Protein AF-R2VAW5-F1 (afdb_monomer_lite)

Secondary structure (DSSP, 8-state):
-----B--HHHHHHHHHHH---HHHHHHHH--SS--HHHHHSTTPPPBPHHHHHHHHHHHT-HHHHHHHHHHHH-PPPPP-SSS---HHHHHHHHHHHHH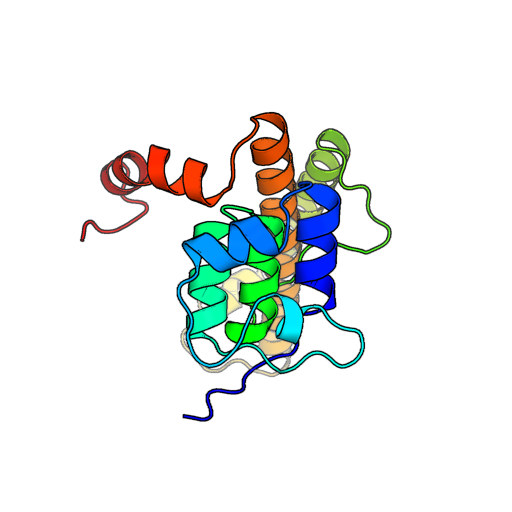HHHHHTT-HHHHHHHT--SPPPHHHHHHHHHHHHHHHHHHHHHHHHHHHHHHHTT--HHHHHHHHHHHHHHTTSS---

Organism: NCBI:txid1158614

Radius of gyration: 19.75 Å; chains: 1; bounding box: 47×40×51 Å

Foldseek 3Di:
DPQDFAQPQVVLVVLCVVPVDDQVNVQVQLPDDPDGSCQRNDPNHDGHTLVSLVSCCVVSQAAQSVQVSCCVRVVADHADPDDFDLPLVRLVVVLVVLVVVLVVLVVPPVLVVLVPDPDDDDPVNVVSVVVSVVSVSVSVNSVSSSVNNVQVVVVGHVVVVCVVCVVVCCVVVVDPDD

pLDDT: mean 90.03, std 8.29, range [40.31, 97.25]

Structure (mmCIF, N/CA/C/O backbone):
data_AF-R2VAW5-F1
#
_entry.id   AF-R2VAW5-F1
#
loop_
_atom_site.group_PDB
_atom_site.id
_atom_site.type_symbol
_atom_site.label_atom_id
_atom_site.label_alt_id
_atom_site.label_comp_id
_atom_site.label_asym_id
_atom_site.label_entity_id
_atom_site.label_seq_id
_atom_site.pdbx_PDB_ins_code
_atom_site.Cartn_x
_atom_site.Cartn_y
_atom_site.Cartn_z
_atom_site.occupancy
_atom_site.B_iso_or_equiv
_atom_site.auth_seq_id
_atom_site.auth_comp_id
_atom_site.auth_asym_id
_atom_site.auth_atom_id
_atom_site.pdbx_PDB_model_num
ATOM 1 N N . MET A 1 1 ? 13.280 -18.276 13.044 1.00 40.31 1 MET A N 1
ATOM 2 C CA . MET A 1 1 ? 12.543 -17.224 12.317 1.00 40.31 1 MET A CA 1
ATOM 3 C C . MET A 1 1 ? 12.050 -16.226 13.357 1.00 40.31 1 MET A C 1
ATOM 5 O O . MET A 1 1 ? 11.249 -16.611 14.195 1.00 40.31 1 MET A O 1
ATOM 9 N N . LYS A 1 2 ? 12.628 -15.018 13.443 1.00 40.72 2 LYS A N 1
ATOM 10 C CA . LYS A 1 2 ? 12.154 -14.010 14.406 1.00 40.72 2 LYS A CA 1
ATOM 11 C C . LYS A 1 2 ? 10.814 -13.489 13.890 1.00 40.72 2 LYS A C 1
ATOM 13 O O . LYS A 1 2 ? 10.795 -12.647 13.002 1.00 40.72 2 LYS A O 1
ATOM 18 N N . THR A 1 3 ? 9.708 -13.999 14.414 1.00 53.28 3 THR A N 1
ATOM 19 C CA . THR A 1 3 ? 8.407 -13.340 14.303 1.00 53.28 3 THR A CA 1
ATOM 20 C C . THR A 1 3 ? 8.497 -12.030 15.085 1.00 53.28 3 THR A C 1
ATOM 22 O O . THR A 1 3 ? 8.338 -11.986 16.301 1.00 53.28 3 THR A O 1
ATOM 25 N N . THR A 1 4 ? 8.880 -10.950 14.406 1.00 79.06 4 THR A N 1
ATOM 26 C CA . THR A 1 4 ? 8.962 -9.615 15.008 1.00 79.06 4 THR A CA 1
ATOM 27 C C . THR A 1 4 ? 7.577 -9.002 15.034 1.00 79.06 4 THR A C 1
ATOM 29 O O . THR A 1 4 ? 7.170 -8.353 14.076 1.00 79.06 4 THR A O 1
ATOM 32 N N . SER A 1 5 ? 6.855 -9.220 16.130 1.00 89.19 5 SER A N 1
ATOM 33 C CA . SER A 1 5 ? 5.630 -8.489 16.446 1.00 89.19 5 SER A CA 1
ATOM 34 C C . SER A 1 5 ? 5.853 -6.975 16.296 1.00 89.19 5 SER A C 1
ATOM 36 O O . SER A 1 5 ? 6.899 -6.456 16.704 1.00 89.19 5 SER A O 1
ATOM 38 N N . ARG A 1 6 ? 4.897 -6.256 15.699 1.00 92.75 6 ARG A N 1
ATOM 39 C CA . ARG A 1 6 ? 5.019 -4.823 15.370 1.00 92.75 6 ARG A CA 1
ATOM 40 C C . ARG A 1 6 ? 3.970 -3.993 16.094 1.00 92.75 6 ARG A C 1
ATOM 42 O O . ARG A 1 6 ? 2.874 -4.465 16.376 1.00 92.75 6 ARG A O 1
ATOM 49 N N . LYS A 1 7 ? 4.297 -2.736 16.390 1.00 93.38 7 LYS A N 1
ATOM 50 C CA . LYS A 1 7 ? 3.301 -1.764 16.853 1.00 93.38 7 LYS A CA 1
ATOM 51 C C . LYS A 1 7 ? 2.508 -1.263 15.650 1.00 93.38 7 LYS A C 1
ATOM 53 O O . LYS A 1 7 ? 3.113 -0.812 14.683 1.00 93.38 7 LYS A O 1
ATOM 58 N N . LEU A 1 8 ? 1.186 -1.378 15.731 1.00 94.31 8 LEU A N 1
ATOM 59 C CA . LEU A 1 8 ? 0.237 -0.976 14.688 1.00 94.31 8 LEU A CA 1
ATOM 60 C C . LEU A 1 8 ? -0.767 0.068 15.201 1.00 94.31 8 LEU A C 1
ATOM 62 O O . LEU A 1 8 ? -1.844 0.227 14.641 1.00 94.31 8 LEU A O 1
ATOM 66 N N . ASP A 1 9 ? -0.452 0.773 16.282 1.00 94.94 9 ASP A N 1
ATOM 67 C CA . ASP A 1 9 ? -1.373 1.699 16.937 1.00 94.94 9 ASP A CA 1
ATOM 68 C C . ASP A 1 9 ? -1.845 2.823 16.020 1.00 94.94 9 ASP A C 1
ATOM 70 O O . ASP A 1 9 ? -3.042 3.099 15.983 1.00 94.94 9 ASP A O 1
ATOM 74 N N . LYS A 1 10 ? -0.940 3.427 15.243 1.00 94.00 10 LYS A N 1
ATOM 75 C CA . LYS A 1 10 ? -1.297 4.460 14.266 1.00 94.00 10 LYS A CA 1
ATOM 76 C C . LYS A 1 10 ? -2.279 3.938 13.198 1.00 94.00 10 LYS A C 1
ATOM 78 O O . LYS A 1 10 ? -3.406 4.430 13.189 1.00 94.00 10 LYS A O 1
ATOM 83 N N . PRO A 1 11 ? -1.937 2.923 12.374 1.00 95.00 11 PRO A N 1
ATOM 84 C CA . PRO A 1 11 ? -2.843 2.459 11.320 1.00 95.00 11 PRO A CA 1
ATOM 85 C C . PRO A 1 11 ? -4.159 1.886 11.868 1.00 95.00 11 PRO A C 1
ATOM 87 O O . PRO A 1 11 ? -5.209 2.078 11.263 1.00 95.00 11 PRO A O 1
ATOM 90 N N . LEU A 1 12 ? -4.146 1.237 13.041 1.00 95.62 12 LEU A N 1
ATOM 91 C CA . LEU A 1 12 ? -5.379 0.743 13.660 1.00 95.62 12 LEU A CA 1
ATOM 92 C C . LEU A 1 12 ? -6.283 1.879 14.145 1.00 95.62 12 LEU A C 1
ATOM 94 O O . LEU A 1 12 ? -7.494 1.806 13.960 1.00 95.62 12 LEU A O 1
ATOM 98 N N . ASN A 1 13 ? -5.732 2.925 14.765 1.00 95.62 13 ASN A N 1
ATOM 99 C CA . ASN A 1 13 ? -6.540 4.066 15.196 1.00 95.62 13 ASN A CA 1
ATOM 100 C C . ASN A 1 13 ? -7.069 4.878 14.003 1.00 95.62 13 ASN A C 1
ATOM 102 O O . ASN A 1 13 ? -8.207 5.339 14.060 1.00 95.62 13 ASN A O 1
ATOM 106 N N . GLU A 1 14 ? -6.293 5.016 12.926 1.00 94.44 14 GLU A N 1
ATOM 107 C CA . GLU A 1 14 ? -6.740 5.662 11.683 1.00 94.44 14 GLU A CA 1
ATOM 108 C C . GLU A 1 14 ? -7.898 4.895 11.037 1.00 94.44 14 GLU A C 1
ATOM 110 O O . GLU A 1 14 ? -8.926 5.491 10.717 1.00 94.44 14 GLU A O 1
ATOM 115 N N . TRP A 1 15 ? -7.786 3.568 10.924 1.00 95.00 15 TRP A N 1
ATOM 116 C CA . TRP A 1 15 ? -8.866 2.717 10.420 1.00 95.00 15 TRP A CA 1
ATOM 117 C C . TRP A 1 15 ? -10.137 2.801 11.280 1.00 95.00 15 TRP A C 1
ATOM 119 O O . TRP A 1 15 ? -11.226 3.028 10.747 1.00 95.00 15 TRP A O 1
ATOM 129 N N . LEU A 1 16 ? -10.016 2.684 12.609 1.00 95.44 16 LEU A N 1
ATOM 130 C CA . LEU A 1 16 ? -11.159 2.818 13.525 1.00 95.44 16 LEU A CA 1
ATOM 131 C C . LEU A 1 16 ? -11.821 4.201 13.403 1.00 95.44 16 LEU A C 1
ATOM 133 O O . LEU A 1 16 ? -13.045 4.309 13.439 1.00 95.44 16 LEU A O 1
ATOM 137 N N . GLY A 1 17 ? -11.016 5.257 13.252 1.00 94.94 17 GLY A N 1
ATOM 138 C CA . GLY A 1 17 ? -11.502 6.624 13.083 1.00 94.94 17 GLY A CA 1
ATOM 139 C C . GLY A 1 17 ? -12.236 6.841 11.759 1.00 94.94 17 GLY A C 1
ATOM 140 O O . GLY A 1 17 ? -13.298 7.456 11.755 1.00 94.94 17 GLY A O 1
ATOM 141 N N . ARG A 1 18 ? -11.699 6.312 10.652 1.00 92.31 18 ARG A N 1
ATOM 142 C CA . ARG A 1 18 ? -12.273 6.463 9.305 1.00 92.31 18 ARG A CA 1
ATOM 143 C C . ARG A 1 18 ? -13.563 5.665 9.117 1.00 92.31 18 ARG A C 1
ATOM 145 O O . ARG A 1 18 ? -14.498 6.167 8.507 1.00 92.31 18 ARG A O 1
ATOM 152 N N . THR A 1 19 ? -13.620 4.439 9.635 1.00 90.94 19 THR A N 1
ATOM 153 C CA . THR A 1 19 ? -14.759 3.525 9.414 1.00 90.94 19 THR A CA 1
ATOM 154 C C . THR A 1 19 ? -15.871 3.664 10.452 1.00 90.94 19 THR A C 1
ATOM 156 O O . THR A 1 19 ? -16.988 3.203 10.231 1.00 90.94 19 THR A O 1
ATOM 159 N N . GLY A 1 20 ? -15.579 4.249 11.618 1.00 90.31 20 GLY A N 1
ATOM 160 C CA . GLY A 1 20 ? -16.509 4.290 12.749 1.00 90.31 20 GLY A CA 1
ATOM 161 C C . GLY A 1 20 ? -16.721 2.933 13.437 1.00 90.31 20 GLY A C 1
ATOM 162 O O . GLY A 1 20 ? -17.511 2.847 14.382 1.00 90.31 20 GLY A O 1
ATOM 163 N N . ILE A 1 21 ? -16.014 1.877 13.011 1.00 91.56 21 ILE A N 1
ATOM 164 C CA . ILE A 1 21 ? -16.044 0.568 13.665 1.00 91.56 21 ILE A CA 1
ATOM 165 C C . ILE A 1 21 ? -15.512 0.717 15.091 1.00 91.56 21 ILE A C 1
ATOM 167 O O . ILE A 1 21 ? -14.459 1.297 15.353 1.00 91.56 21 ILE A O 1
ATOM 171 N N . THR A 1 22 ? -16.243 0.167 16.057 1.00 91.75 22 THR A N 1
ATOM 172 C CA . THR A 1 22 ? -15.848 0.244 17.463 1.00 91.75 22 THR A CA 1
ATOM 173 C C . THR A 1 22 ? -14.893 -0.886 17.837 1.00 91.75 22 THR A C 1
ATOM 175 O O . THR A 1 22 ? -15.057 -2.034 17.427 1.00 91.75 22 THR A O 1
ATOM 178 N N . LYS A 1 23 ? -13.968 -0.612 18.766 1.00 92.06 23 LYS A N 1
ATOM 179 C CA . LYS A 1 23 ? -13.110 -1.639 19.394 1.00 92.06 23 LYS A CA 1
ATOM 180 C C . LYS A 1 23 ? -13.920 -2.821 19.951 1.00 92.06 23 LYS A C 1
ATOM 182 O O . LYS A 1 23 ? -13.457 -3.955 19.946 1.00 92.06 23 LYS A O 1
ATOM 187 N N . ARG A 1 24 ? -15.153 -2.574 20.413 1.00 90.00 24 ARG A N 1
ATOM 188 C CA . ARG A 1 24 ? -16.055 -3.625 20.904 1.00 90.00 24 ARG A CA 1
ATOM 189 C C . ARG A 1 24 ? -16.526 -4.560 19.790 1.00 90.00 24 ARG A C 1
ATOM 191 O O . ARG A 1 24 ? -16.665 -5.746 20.062 1.00 90.00 24 ARG A O 1
ATOM 198 N N . GLN A 1 25 ? -16.803 -4.046 18.592 1.00 90.44 25 GLN A N 1
ATOM 199 C CA . GLN A 1 25 ? -17.163 -4.877 17.437 1.00 90.44 25 GLN A CA 1
ATOM 200 C C . GLN A 1 25 ? -15.983 -5.764 17.042 1.00 90.44 25 GLN A C 1
ATOM 202 O O . GLN A 1 25 ? -16.121 -6.981 17.068 1.00 90.44 25 GLN A O 1
ATOM 207 N N . VAL A 1 26 ? -14.795 -5.178 16.869 1.00 91.25 26 VAL A N 1
ATOM 208 C CA . VAL A 1 26 ? -13.573 -5.933 16.535 1.00 91.25 26 VAL A CA 1
ATOM 209 C C . VAL A 1 26 ? -13.276 -7.023 17.569 1.00 91.25 26 VAL A C 1
ATOM 211 O O . VAL A 1 26 ? -12.998 -8.163 17.217 1.00 91.25 26 VAL A O 1
ATOM 214 N N . ALA A 1 27 ? -13.382 -6.709 18.865 1.00 88.94 27 ALA A N 1
ATOM 215 C CA . ALA A 1 27 ? -13.124 -7.677 19.932 1.00 88.94 27 ALA A CA 1
ATOM 216 C C . ALA A 1 27 ? -14.094 -8.874 19.930 1.00 88.94 27 ALA A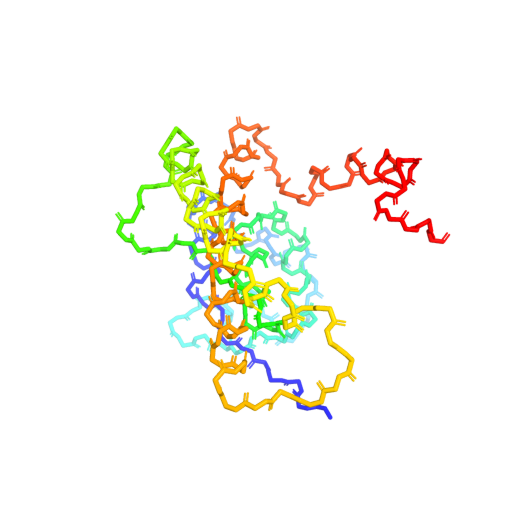 C 1
ATOM 218 O O . ALA A 1 27 ? -13.720 -9.946 20.404 1.00 88.94 27 ALA A O 1
ATOM 219 N N . LYS A 1 28 ? -15.327 -8.704 19.430 1.00 86.69 28 LYS A N 1
ATOM 220 C CA . LYS A 1 28 ? -16.291 -9.807 19.314 1.00 86.69 28 LYS A CA 1
ATOM 221 C C . LYS A 1 28 ? -15.924 -10.782 18.203 1.00 86.69 28 LYS A C 1
ATOM 223 O O . LYS A 1 28 ? -16.229 -11.954 18.360 1.00 86.69 28 LYS A O 1
ATOM 228 N N . GLU A 1 29 ? -15.308 -10.301 17.129 1.00 86.06 29 GLU A N 1
ATOM 229 C CA . GLU A 1 29 ? -15.006 -11.099 15.936 1.00 86.06 29 GLU A CA 1
ATOM 230 C C . GLU A 1 29 ? -13.612 -11.727 15.994 1.00 86.06 29 GLU A C 1
ATOM 232 O O . GLU A 1 29 ? -13.407 -12.845 15.535 1.00 86.06 29 GLU A O 1
ATOM 237 N N . ILE A 1 30 ? -12.650 -11.041 16.616 1.00 82.56 30 ILE A N 1
ATOM 238 C CA . ILE A 1 30 ? -11.249 -11.470 16.600 1.00 82.56 30 ILE A CA 1
ATOM 239 C C . ILE A 1 30 ? -10.961 -12.688 17.488 1.00 82.56 30 ILE A C 1
ATOM 241 O O . ILE A 1 30 ? -9.981 -13.383 17.267 1.00 82.56 30 ILE A O 1
ATOM 245 N N . HIS A 1 31 ? -11.782 -12.961 18.506 1.00 75.69 31 HIS A N 1
ATOM 246 C CA . HIS A 1 31 ? -11.662 -14.136 19.388 1.00 75.69 31 HIS A CA 1
ATOM 247 C C . HIS A 1 31 ? -10.243 -14.444 19.936 1.00 75.69 31 HIS A C 1
ATOM 249 O O . HIS A 1 31 ? -9.928 -15.589 20.262 1.00 75.69 31 HIS A O 1
ATOM 255 N N . VAL A 1 32 ? -9.387 -13.430 20.106 1.00 74.56 32 VAL A N 1
ATOM 256 C CA . VAL A 1 32 ? -8.039 -13.593 20.677 1.00 74.56 32 VAL A CA 1
ATOM 257 C C . VAL A 1 32 ? -8.109 -13.521 22.203 1.00 74.56 32 VAL A C 1
ATOM 259 O O . VAL A 1 32 ? -8.684 -12.599 22.776 1.00 74.56 32 VAL A O 1
ATOM 262 N N . THR A 1 33 ? -7.507 -14.501 22.878 1.00 62.06 33 THR A N 1
ATOM 263 C CA . THR A 1 33 ? -7.617 -14.683 24.337 1.00 62.06 33 THR A CA 1
ATOM 264 C C . THR A 1 33 ? -6.555 -13.939 25.152 1.00 62.06 33 THR A C 1
ATOM 266 O O . THR A 1 33 ? -6.800 -13.622 26.313 1.00 62.06 33 THR A O 1
ATOM 269 N N . ALA A 1 34 ? -5.382 -13.652 24.575 1.00 67.12 34 ALA A N 1
ATOM 270 C CA . ALA A 1 34 ? -4.228 -13.111 25.309 1.00 67.12 34 ALA A CA 1
ATOM 271 C C . ALA A 1 34 ? -3.984 -11.603 25.114 1.00 67.12 34 ALA A C 1
ATOM 273 O O . ALA A 1 34 ? -3.327 -10.971 25.940 1.00 67.12 34 ALA A O 1
ATOM 274 N N . GLN A 1 35 ? -4.476 -11.024 24.020 1.00 78.00 35 GLN A N 1
ATOM 275 C CA . GLN A 1 35 ? -4.338 -9.607 23.690 1.00 78.00 35 GLN A CA 1
ATOM 276 C C . GLN A 1 35 ? -5.622 -9.118 23.029 1.00 78.00 35 GLN A C 1
ATOM 278 O O . GLN A 1 35 ? -6.292 -9.879 22.334 1.00 78.00 35 GLN A O 1
ATOM 283 N N . SER A 1 36 ? -5.952 -7.847 23.234 1.00 86.00 36 SER A N 1
ATOM 284 C CA . SER A 1 36 ? -7.152 -7.234 22.672 1.00 86.00 36 SER A CA 1
ATOM 285 C C . SER A 1 36 ? -6.819 -6.083 21.725 1.00 86.00 36 SER A C 1
ATOM 287 O O . SER A 1 36 ? -5.766 -5.455 21.826 1.00 86.00 36 SER A O 1
ATOM 289 N N . ILE A 1 37 ? -7.777 -5.710 20.874 1.00 91.56 37 ILE A N 1
ATOM 290 C CA . ILE A 1 37 ? -7.698 -4.483 20.065 1.00 91.56 37 ILE A CA 1
ATOM 291 C C . ILE A 1 37 ? -7.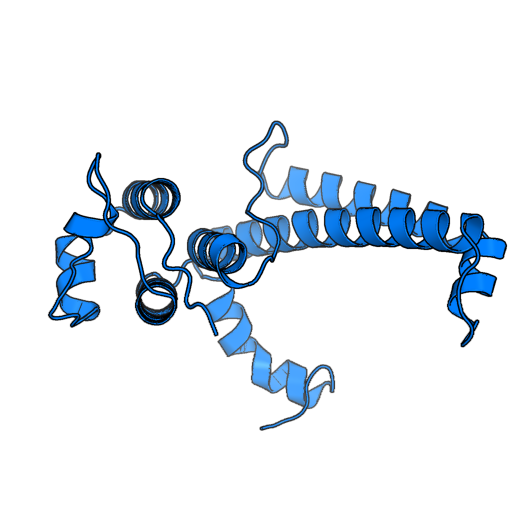430 -3.228 20.916 1.00 91.56 37 ILE A C 1
ATOM 293 O O . ILE A 1 37 ? -6.774 -2.292 20.462 1.00 91.56 37 ILE A O 1
ATOM 297 N N . THR A 1 38 ? -7.869 -3.203 22.180 1.00 91.44 38 THR A N 1
ATOM 298 C CA . THR A 1 38 ? -7.564 -2.113 23.121 1.00 91.44 38 THR A CA 1
ATOM 299 C C . THR A 1 38 ? -6.075 -2.062 23.462 1.00 91.44 38 THR A C 1
ATOM 301 O O . THR A 1 38 ? -5.501 -0.976 23.547 1.00 91.44 38 THR A O 1
ATOM 304 N N . ASP A 1 39 ? -5.421 -3.215 23.611 1.00 92.31 39 ASP A N 1
ATOM 305 C CA . ASP A 1 39 ? -3.985 -3.281 23.890 1.00 92.31 39 ASP A CA 1
ATOM 306 C C . ASP A 1 39 ? -3.136 -2.769 22.738 1.00 92.31 39 ASP A C 1
ATOM 308 O O . ASP A 1 39 ? -2.070 -2.205 22.984 1.00 92.31 39 ASP A O 1
ATOM 312 N N . TRP A 1 40 ? -3.616 -2.924 21.507 1.00 93.88 40 TRP A N 1
ATOM 313 C CA . TRP A 1 40 ? -2.905 -2.521 20.295 1.00 93.88 40 TRP A CA 1
ATOM 314 C C . TRP A 1 40 ? -3.158 -1.073 19.874 1.00 93.88 40 TRP A C 1
ATOM 316 O O . TRP A 1 40 ? -2.457 -0.572 19.007 1.00 93.88 40 TRP A O 1
ATOM 326 N N . THR A 1 41 ? -4.133 -0.391 20.483 1.00 93.94 41 THR A N 1
ATOM 327 C CA . THR A 1 41 ? -4.559 0.966 20.080 1.00 93.94 41 THR A CA 1
ATOM 328 C C . THR A 1 41 ? -4.394 2.024 21.172 1.00 93.94 41 THR A C 1
ATOM 330 O O . THR A 1 41 ? -4.672 3.198 20.934 1.00 93.94 41 THR A O 1
ATOM 333 N N . LYS A 1 42 ? -3.981 1.639 22.385 1.00 92.69 42 LYS A N 1
ATOM 334 C CA . LYS A 1 42 ? -3.688 2.573 23.489 1.00 92.69 42 LYS A CA 1
ATOM 335 C C . LYS A 1 42 ? -2.378 3.337 23.253 1.00 92.69 42 LYS A C 1
ATOM 337 O O . LYS A 1 42 ? -1.509 2.855 22.541 1.00 92.69 42 LYS A O 1
ATOM 342 N N . GLU A 1 43 ? -2.187 4.467 23.937 1.00 86.44 43 GLU A N 1
ATOM 343 C CA . GLU A 1 43 ? -0.980 5.317 23.827 1.00 86.44 43 GLU A CA 1
ATOM 344 C C . GLU A 1 43 ? 0.336 4.533 24.011 1.00 86.44 43 GLU A C 1
ATOM 346 O O . GLU A 1 43 ? 1.318 4.738 23.304 1.00 86.44 43 GLU A O 1
ATOM 351 N N . LYS A 1 44 ? 0.344 3.562 24.933 1.00 89.62 44 LYS A N 1
ATOM 352 C CA . LYS A 1 44 ? 1.437 2.593 25.104 1.00 89.62 44 LYS A CA 1
ATOM 353 C C . LYS A 1 44 ? 1.043 1.239 24.530 1.00 89.62 44 LYS A C 1
ATOM 355 O O . LYS A 1 44 ? 0.892 0.266 25.273 1.00 89.62 44 LYS A O 1
ATOM 360 N N . ALA A 1 45 ? 0.821 1.202 23.220 1.00 91.12 45 ALA A N 1
ATOM 361 C CA . ALA A 1 45 ? 0.361 0.004 22.540 1.00 91.12 45 ALA A CA 1
ATOM 362 C C . ALA A 1 45 ? 1.344 -1.162 22.677 1.00 91.12 45 ALA A C 1
ATOM 364 O O . ALA A 1 45 ? 2.567 -1.009 22.542 1.00 91.12 45 ALA A O 1
ATOM 365 N N . GLY A 1 46 ? 0.776 -2.336 22.942 1.00 90.81 46 GLY A N 1
ATOM 366 C CA . GLY A 1 46 ? 1.472 -3.606 22.844 1.00 90.81 46 GLY A CA 1
ATOM 367 C C . GLY A 1 46 ? 1.703 -3.983 21.379 1.00 90.81 46 GLY A C 1
ATOM 368 O O . GLY A 1 46 ? 0.975 -3.521 20.498 1.00 90.81 46 GLY A O 1
ATOM 369 N N . PRO A 1 47 ? 2.714 -4.813 21.095 1.00 92.75 47 PRO A N 1
ATOM 370 C CA . PRO A 1 47 ? 2.959 -5.263 19.739 1.00 92.75 47 PRO A CA 1
ATOM 371 C C . PRO A 1 47 ? 1.889 -6.283 19.317 1.00 92.75 47 PRO A C 1
ATOM 373 O O . PRO A 1 47 ? 1.486 -7.138 20.108 1.00 92.75 47 PRO A O 1
ATOM 376 N N . VAL A 1 48 ? 1.461 -6.190 18.062 1.00 93.12 48 VAL A N 1
ATOM 377 C CA . VAL A 1 48 ? 0.587 -7.149 17.375 1.00 93.12 48 VAL A CA 1
ATOM 378 C C . VAL A 1 48 ? 1.468 -8.267 16.817 1.00 93.12 48 VAL A C 1
ATOM 380 O O . VAL A 1 48 ? 2.604 -8.007 16.431 1.00 93.12 48 VAL A O 1
ATOM 383 N N . THR A 1 49 ? 1.006 -9.514 16.804 1.00 92.00 49 THR A N 1
ATOM 384 C CA . THR A 1 49 ? 1.704 -10.618 16.117 1.00 92.00 49 THR A CA 1
ATOM 385 C C . THR A 1 49 ? 1.323 -10.645 14.630 1.00 92.00 49 THR A C 1
ATOM 387 O O . THR A 1 49 ? 0.280 -10.096 14.277 1.00 92.00 49 THR A O 1
ATOM 390 N N . PRO A 1 50 ? 2.107 -11.298 13.749 1.00 91.94 50 PRO A N 1
ATOM 391 C CA . PRO A 1 50 ? 1.706 -11.493 12.353 1.00 91.94 50 PRO A CA 1
ATOM 392 C C . PRO A 1 50 ? 0.323 -12.148 12.216 1.00 91.94 50 PRO A C 1
ATOM 394 O O . PRO A 1 50 ? -0.522 -11.624 11.500 1.00 91.94 50 PRO A O 1
ATOM 397 N N . ASP A 1 51 ? 0.053 -13.214 12.975 1.00 90.81 51 ASP A N 1
ATOM 398 C CA . ASP A 1 51 ? -1.229 -13.936 12.927 1.00 90.81 51 ASP A CA 1
ATOM 399 C C . ASP A 1 51 ? -2.411 -13.033 13.309 1.00 90.81 51 ASP A C 1
ATOM 401 O O . ASP A 1 51 ? -3.428 -12.993 12.618 1.00 90.81 51 ASP A O 1
ATOM 405 N N . ASN A 1 52 ? -2.255 -12.236 14.373 1.00 92.62 52 ASN A N 1
ATOM 406 C CA . ASN A 1 52 ? -3.278 -11.277 14.783 1.00 92.62 52 ASN A CA 1
ATOM 407 C C . ASN A 1 52 ? -3.440 -10.152 13.755 1.00 92.62 52 ASN A C 1
ATOM 409 O O . ASN A 1 52 ? -4.543 -9.644 13.585 1.00 92.62 52 ASN A O 1
ATOM 413 N N . ALA A 1 53 ? -2.366 -9.752 13.070 1.00 93.69 53 ALA A N 1
ATOM 414 C CA . ALA A 1 53 ? -2.439 -8.752 12.013 1.00 93.69 53 ALA A CA 1
ATOM 415 C C . ALA A 1 53 ? -3.205 -9.281 10.791 1.00 93.69 53 ALA A C 1
ATOM 417 O O . ALA A 1 53 ? -4.070 -8.578 10.282 1.00 93.69 53 ALA A O 1
ATOM 418 N N . VAL A 1 54 ? -2.970 -10.526 10.367 1.00 92.31 54 VAL A N 1
ATOM 419 C CA . VAL A 1 54 ? -3.753 -11.160 9.289 1.00 92.31 54 VAL A CA 1
ATOM 420 C C . VAL A 1 54 ? -5.234 -11.211 9.659 1.00 92.31 54 VAL A C 1
ATOM 422 O O . VAL A 1 54 ? -6.075 -10.783 8.872 1.00 92.31 54 VAL A O 1
ATOM 425 N N . LEU A 1 55 ? -5.552 -11.648 10.878 1.00 92.44 55 LEU A N 1
ATOM 426 C CA . LEU A 1 55 ? -6.935 -11.715 11.343 1.00 92.44 55 LEU A CA 1
ATOM 427 C C . LEU A 1 55 ? -7.597 -10.328 11.411 1.00 92.44 55 LEU A C 1
ATOM 429 O O . LEU A 1 55 ? -8.745 -10.172 11.006 1.00 92.44 55 LEU A O 1
ATOM 433 N N . LEU A 1 56 ? -6.866 -9.303 11.864 1.00 93.88 56 LEU A N 1
ATOM 434 C CA . LEU A 1 56 ? -7.333 -7.913 11.813 1.00 93.88 56 LEU A CA 1
ATOM 435 C C . LEU A 1 56 ? -7.606 -7.459 10.381 1.00 93.88 56 LEU A C 1
ATOM 437 O O . LEU A 1 56 ? -8.615 -6.804 10.157 1.00 93.88 56 LEU A O 1
ATOM 441 N N . SER A 1 57 ? -6.738 -7.803 9.427 1.00 93.88 57 SER A N 1
ATOM 442 C CA . SER A 1 57 ? -6.929 -7.461 8.014 1.00 93.88 57 SER A CA 1
ATOM 443 C C . SER A 1 57 ? -8.205 -8.087 7.452 1.00 93.88 57 SER A C 1
ATOM 445 O O . SER A 1 57 ? -8.959 -7.409 6.762 1.00 93.88 57 SER A O 1
ATOM 447 N N . GLN A 1 58 ? -8.463 -9.357 7.777 1.00 92.69 58 GLN A N 1
ATOM 448 C CA . GLN A 1 58 ? -9.658 -10.085 7.341 1.00 92.69 58 GLN A CA 1
ATOM 449 C C . GLN A 1 58 ? -10.938 -9.486 7.932 1.00 92.69 58 GLN A C 1
ATOM 451 O O . GLN A 1 58 ? -11.892 -9.243 7.204 1.00 92.69 58 GLN A O 1
ATOM 456 N N . ILE A 1 59 ? -10.942 -9.201 9.237 1.00 92.06 59 ILE A N 1
ATOM 457 C CA . ILE A 1 59 ? -12.086 -8.586 9.932 1.00 92.06 59 ILE A CA 1
ATOM 458 C C . ILE A 1 59 ? -12.348 -7.172 9.425 1.00 92.06 59 ILE A C 1
ATOM 460 O O . ILE A 1 59 ? -13.492 -6.770 9.241 1.00 92.06 59 ILE A O 1
ATOM 464 N N . ALA A 1 60 ? -11.284 -6.394 9.237 1.00 94.00 60 ALA A N 1
ATOM 465 C CA . ALA A 1 60 ? -11.412 -5.011 8.816 1.00 94.00 60 ALA A CA 1
ATOM 466 C C . ALA A 1 60 ? -11.950 -4.878 7.397 1.00 94.00 60 ALA A C 1
ATOM 468 O O . ALA A 1 60 ? -12.588 -3.870 7.103 1.00 94.00 60 ALA A O 1
ATOM 469 N N . ASN A 1 61 ? -11.647 -5.863 6.550 1.00 94.62 61 ASN A N 1
ATOM 470 C CA . ASN A 1 61 ? -11.903 -5.840 5.124 1.00 94.62 61 ASN A CA 1
ATOM 471 C C . ASN A 1 61 ? -11.565 -4.478 4.483 1.00 94.62 61 ASN A C 1
ATOM 473 O O . ASN A 1 61 ? -12.391 -3.860 3.824 1.00 94.62 61 ASN A O 1
ATOM 477 N N . ASP A 1 62 ? -10.367 -3.955 4.761 1.00 95.25 62 ASP A N 1
ATOM 478 C CA . ASP A 1 62 ? -10.005 -2.567 4.464 1.00 95.25 62 ASP A CA 1
ATOM 479 C C . ASP A 1 62 ? -8.657 -2.481 3.741 1.00 95.25 62 ASP A C 1
ATOM 481 O O . ASP A 1 62 ? -7.630 -2.924 4.263 1.00 95.25 62 ASP A O 1
ATOM 485 N N . SER A 1 63 ? -8.653 -1.885 2.545 1.00 94.94 63 SER A N 1
ATOM 486 C CA . SER A 1 63 ? -7.476 -1.824 1.667 1.00 94.94 63 SER A CA 1
ATOM 487 C C . SER A 1 63 ? -6.296 -1.084 2.308 1.00 94.94 63 SER A C 1
ATOM 489 O O . SER A 1 63 ? -5.160 -1.561 2.268 1.00 94.94 63 SER A O 1
ATOM 491 N N . THR A 1 64 ? -6.551 0.060 2.953 1.00 93.56 64 THR A N 1
ATOM 492 C CA . THR A 1 64 ? -5.511 0.880 3.596 1.00 93.56 64 THR A CA 1
ATOM 493 C C . THR A 1 64 ? -4.877 0.156 4.783 1.00 93.56 64 THR A C 1
ATOM 495 O O . THR A 1 64 ? -3.650 0.158 4.952 1.00 93.56 64 THR A O 1
ATOM 498 N N . LEU A 1 65 ? -5.696 -0.492 5.616 1.00 94.88 65 LEU A N 1
ATOM 499 C CA . LEU A 1 65 ? -5.205 -1.268 6.747 1.00 94.88 65 LEU A CA 1
ATOM 500 C C . LEU A 1 65 ? -4.419 -2.495 6.272 1.00 94.88 65 LEU A C 1
ATOM 502 O O . LEU A 1 65 ? -3.331 -2.749 6.795 1.00 94.88 65 LEU A O 1
ATOM 506 N N . ALA A 1 66 ? -4.915 -3.207 5.257 1.00 95.00 66 ALA A N 1
ATOM 507 C CA . ALA A 1 66 ? -4.231 -4.352 4.661 1.00 95.00 66 ALA A CA 1
ATOM 508 C C . ALA A 1 66 ? -2.847 -3.965 4.107 1.00 95.00 66 ALA A C 1
ATOM 510 O O . ALA A 1 66 ? -1.851 -4.651 4.368 1.00 95.00 66 ALA A O 1
ATOM 511 N N . GLN A 1 67 ? -2.741 -2.825 3.415 1.00 94.62 67 GLN A N 1
ATOM 512 C CA . GLN A 1 67 ? -1.461 -2.321 2.911 1.00 94.62 67 GLN A CA 1
ATOM 513 C C . GLN A 1 67 ? -0.515 -1.913 4.049 1.00 94.62 67 GLN A C 1
ATOM 515 O O . GLN A 1 67 ? 0.675 -2.226 4.013 1.00 94.62 67 GLN A O 1
ATOM 520 N N . SER A 1 68 ? -1.034 -1.289 5.109 1.00 94.81 68 SER A N 1
ATOM 521 C CA . SER A 1 68 ? -0.238 -0.942 6.293 1.00 94.81 68 SER A CA 1
ATOM 522 C C . SER A 1 68 ? 0.334 -2.188 6.974 1.00 94.81 68 SER A C 1
ATOM 524 O O . SER A 1 68 ? 1.524 -2.247 7.283 1.00 94.81 68 SER A O 1
ATOM 526 N N . ILE A 1 69 ? -0.492 -3.217 7.174 1.00 95.25 69 ILE A N 1
ATOM 527 C CA . ILE A 1 69 ? -0.066 -4.511 7.727 1.00 95.25 69 ILE A CA 1
ATOM 528 C C . ILE A 1 69 ? 1.009 -5.143 6.835 1.00 95.25 69 ILE A C 1
ATOM 530 O O . ILE A 1 69 ? 2.049 -5.582 7.332 1.00 95.25 69 ILE A O 1
ATOM 534 N N . SER A 1 70 ? 0.803 -5.115 5.520 1.00 93.75 70 SER A N 1
ATOM 535 C CA . SER A 1 70 ? 1.761 -5.618 4.538 1.00 93.75 70 SER A CA 1
ATOM 536 C C . SER A 1 70 ? 3.106 -4.890 4.594 1.00 93.75 70 SER A C 1
ATOM 538 O O . SER A 1 70 ? 4.152 -5.532 4.536 1.00 93.75 70 SER A O 1
ATOM 540 N N . TYR A 1 71 ? 3.120 -3.575 4.808 1.00 93.69 71 TYR A N 1
ATOM 541 C CA . TYR A 1 71 ? 4.361 -2.831 5.028 1.00 93.69 71 TYR A CA 1
ATOM 542 C C . TYR A 1 71 ? 5.113 -3.306 6.275 1.00 93.69 71 TYR A C 1
ATOM 544 O O . TYR A 1 71 ? 6.309 -3.600 6.222 1.00 93.69 71 TYR A O 1
ATOM 552 N N . TYR A 1 72 ? 4.412 -3.456 7.399 1.00 92.94 72 TYR A N 1
ATOM 553 C CA . TYR A 1 72 ? 5.040 -3.822 8.670 1.00 92.94 72 TYR A CA 1
ATOM 554 C C . TYR A 1 72 ? 5.564 -5.266 8.729 1.00 92.94 72 TYR A C 1
ATOM 556 O O . TYR A 1 72 ? 6.541 -5.526 9.450 1.00 92.94 72 TYR A O 1
ATOM 564 N N . TYR A 1 73 ? 4.926 -6.193 8.007 1.00 93.94 73 TYR A N 1
ATOM 565 C CA . TYR A 1 73 ? 5.232 -7.626 8.083 1.00 93.94 73 TYR A CA 1
ATOM 566 C C . TYR A 1 73 ? 5.834 -8.231 6.816 1.00 93.94 73 TYR A C 1
ATOM 568 O O . TYR A 1 73 ? 6.574 -9.206 6.937 1.00 93.94 73 TYR A O 1
ATOM 576 N N . LEU A 1 74 ? 5.554 -7.674 5.637 1.00 91.62 74 LEU A N 1
ATOM 577 C CA . LEU A 1 74 ? 5.942 -8.243 4.340 1.00 91.62 74 LEU A CA 1
ATOM 578 C C . LEU A 1 74 ? 6.927 -7.356 3.561 1.00 91.62 74 LEU A C 1
ATOM 580 O O . LEU A 1 74 ? 7.473 -7.802 2.558 1.00 91.62 74 LEU A O 1
ATOM 584 N N . GLY A 1 75 ? 7.184 -6.124 4.017 1.00 88.31 75 GLY A N 1
ATOM 585 C CA . GLY A 1 75 ? 8.098 -5.192 3.346 1.00 88.31 75 GLY A CA 1
ATOM 586 C C . GLY A 1 75 ? 7.527 -4.574 2.066 1.00 88.31 75 GLY A C 1
ATOM 587 O O . GLY A 1 75 ? 8.286 -4.033 1.267 1.00 88.31 75 GLY A O 1
ATOM 588 N N . LEU A 1 76 ? 6.207 -4.651 1.871 1.00 91.19 76 LEU A N 1
ATOM 589 C CA . LEU A 1 76 ? 5.519 -3.975 0.770 1.00 91.19 76 LEU A CA 1
ATOM 590 C C . LEU A 1 76 ? 5.400 -2.468 1.041 1.00 91.19 76 LEU A C 1
ATOM 592 O O . LEU A 1 76 ? 5.423 -2.063 2.199 1.00 91.19 76 LEU A O 1
ATOM 596 N N . PRO A 1 77 ? 5.263 -1.609 0.021 1.00 89.88 77 PRO A N 1
ATOM 597 C CA . PRO A 1 77 ? 5.107 -0.177 0.252 1.00 89.88 77 PRO A CA 1
ATOM 598 C C . PRO A 1 77 ? 3.868 0.163 1.093 1.00 89.88 77 PRO A C 1
ATOM 600 O O . PRO A 1 77 ? 2.817 -0.466 0.956 1.00 89.88 77 PRO A O 1
ATOM 603 N N . LYS A 1 78 ? 3.990 1.180 1.955 1.00 87.88 78 LYS A N 1
ATOM 604 C CA . LYS A 1 78 ? 2.853 1.749 2.695 1.00 87.88 78 LYS A CA 1
ATOM 605 C C . LYS A 1 78 ? 1.985 2.629 1.784 1.00 87.88 78 LYS A C 1
ATOM 607 O O . LYS A 1 78 ? 2.458 3.086 0.744 1.00 87.88 78 LYS A O 1
ATOM 612 N N . SER A 1 79 ? 0.762 2.930 2.222 1.00 87.94 79 SER A N 1
ATOM 613 C CA . SER A 1 79 ? -0.093 3.923 1.559 1.00 87.94 79 SER A CA 1
ATOM 614 C C . SER A 1 79 ? 0.575 5.297 1.506 1.00 87.94 79 SER A C 1
ATOM 616 O O . SER A 1 79 ? 1.335 5.674 2.406 1.00 87.94 79 SER A O 1
ATOM 618 N N . MET A 1 80 ? 0.260 6.055 0.458 1.00 91.75 80 MET A N 1
ATOM 619 C CA . MET A 1 80 ? 0.717 7.433 0.315 1.00 91.75 80 MET A CA 1
ATOM 620 C C . MET A 1 80 ? 0.082 8.312 1.400 1.00 91.75 80 MET A C 1
ATOM 622 O O . MET A 1 80 ? -1.135 8.436 1.477 1.00 91.75 80 MET A O 1
ATOM 626 N N . ASP A 1 81 ? 0.921 8.928 2.232 1.00 88.62 81 ASP A N 1
ATOM 627 C CA . ASP A 1 81 ? 0.533 9.857 3.305 1.00 88.62 81 ASP A CA 1
ATOM 628 C C . ASP A 1 81 ? 1.290 11.199 3.216 1.00 88.62 81 ASP A C 1
ATOM 630 O O . ASP A 1 81 ? 1.422 11.925 4.202 1.00 88.62 81 ASP A O 1
ATOM 634 N N . GLY A 1 82 ? 1.837 11.491 2.030 1.00 89.19 82 GLY A N 1
ATOM 635 C CA . GLY A 1 82 ? 2.653 12.667 1.734 1.00 89.19 82 GLY A CA 1
ATOM 636 C C . GLY A 1 82 ? 1.862 13.838 1.145 1.00 89.19 82 GLY A C 1
ATOM 637 O O . GLY A 1 82 ? 0.695 14.047 1.452 1.00 89.19 82 GLY A O 1
ATOM 638 N N . ALA A 1 83 ? 2.525 14.627 0.295 1.00 90.12 83 ALA A N 1
ATOM 639 C CA . ALA A 1 83 ? 1.971 15.868 -0.256 1.00 90.12 83 ALA A CA 1
ATOM 640 C C . ALA A 1 83 ? 1.038 15.681 -1.470 1.00 90.12 83 ALA A C 1
ATOM 642 O O . ALA A 1 83 ? 0.365 16.632 -1.866 1.00 90.12 83 ALA A O 1
ATOM 643 N N . TYR A 1 84 ? 1.016 14.494 -2.080 1.00 90.50 84 TYR A N 1
ATOM 644 C CA . TYR A 1 84 ? 0.174 14.217 -3.244 1.00 90.50 84 TYR A CA 1
ATOM 645 C C . TYR A 1 84 ? -1.300 14.069 -2.850 1.00 90.50 84 TYR A C 1
ATOM 647 O O . TYR A 1 84 ? -1.613 13.497 -1.807 1.00 90.50 84 TYR A O 1
ATOM 655 N N . SER A 1 85 ? -2.203 14.576 -3.699 1.00 88.88 85 SER A N 1
ATOM 656 C CA . SER A 1 85 ? -3.643 14.369 -3.507 1.00 88.88 85 SER A CA 1
ATOM 657 C C . SER A 1 85 ? -4.009 12.905 -3.752 1.00 88.88 85 SER A C 1
ATOM 659 O O . SER A 1 85 ? -3.486 12.275 -4.668 1.00 88.88 85 SER A O 1
ATOM 661 N N . LEU A 1 86 ? -4.942 12.398 -2.945 1.00 87.62 86 LEU A N 1
ATOM 662 C CA . LEU A 1 86 ? -5.521 11.062 -3.082 1.00 87.62 86 LEU A CA 1
ATOM 663 C C . LEU A 1 86 ? -6.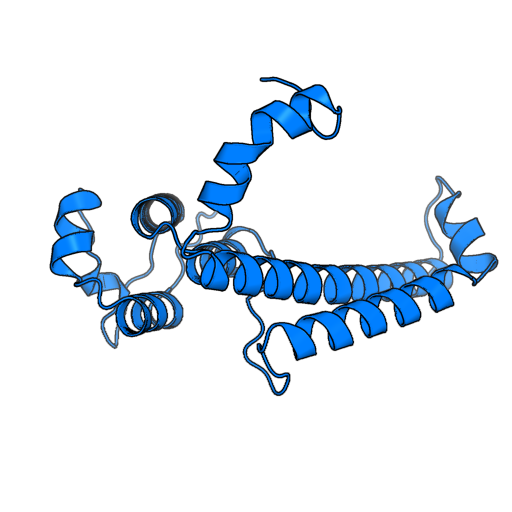869 11.077 -3.826 1.00 87.62 86 LEU A C 1
ATOM 665 O O . LEU A 1 86 ? -7.567 10.066 -3.862 1.00 87.62 86 LEU A O 1
ATOM 669 N N . ASP A 1 87 ? -7.251 12.212 -4.417 1.00 91.56 87 ASP A N 1
ATOM 670 C CA . ASP A 1 87 ? -8.432 12.288 -5.275 1.00 91.56 87 ASP A CA 1
ATOM 671 C C . ASP A 1 87 ? -8.243 11.410 -6.515 1.00 91.56 87 ASP A C 1
ATOM 673 O O . ASP A 1 87 ? -7.201 11.473 -7.166 1.00 91.56 87 ASP A O 1
ATOM 677 N N . ILE A 1 88 ? -9.279 10.659 -6.903 1.00 91.50 88 ILE A N 1
ATOM 678 C CA . ILE A 1 88 ? -9.219 9.695 -8.019 1.00 91.50 88 ILE A CA 1
ATOM 679 C C . ILE A 1 88 ? -8.653 10.329 -9.291 1.00 91.50 88 ILE A C 1
ATOM 681 O O . ILE A 1 88 ? -7.739 9.772 -9.884 1.00 91.50 88 ILE A O 1
ATOM 685 N N . SER A 1 89 ? -9.136 11.512 -9.688 1.00 91.62 89 SER A N 1
ATOM 686 C CA . SER A 1 89 ? -8.640 12.180 -10.899 1.00 91.62 89 SER A CA 1
ATOM 687 C C . SER A 1 89 ? -7.161 12.559 -10.806 1.00 91.62 89 SER A C 1
ATOM 689 O O . SER A 1 89 ? -6.472 12.578 -11.811 1.00 91.62 89 SER A O 1
ATOM 691 N N . LYS A 1 90 ? -6.667 12.885 -9.606 1.00 94.56 90 LYS A N 1
ATOM 692 C CA . LYS A 1 90 ? -5.267 13.279 -9.392 1.00 94.56 90 LYS A CA 1
ATOM 693 C C . LYS A 1 90 ? -4.337 12.091 -9.256 1.00 94.56 90 LYS A C 1
ATOM 695 O O . LYS A 1 90 ? -3.195 12.181 -9.686 1.00 94.56 90 LYS A O 1
ATOM 700 N N . LEU A 1 91 ? -4.834 10.991 -8.709 1.00 94.06 91 LEU A N 1
ATOM 701 C CA . LEU A 1 91 ? -4.136 9.715 -8.736 1.00 94.06 91 LEU A CA 1
ATOM 702 C C . LEU A 1 91 ? -4.053 9.149 -10.158 1.00 94.06 91 LEU A C 1
ATOM 704 O O . LEU A 1 91 ? -3.030 8.566 -10.489 1.00 94.06 91 LEU A O 1
ATOM 708 N N . ASP A 1 92 ? -5.075 9.354 -10.994 1.00 94.50 92 ASP A N 1
ATOM 709 C CA . ASP A 1 92 ? -5.030 8.982 -12.415 1.00 94.50 92 ASP A CA 1
ATOM 710 C C . ASP A 1 92 ? -3.976 9.806 -13.168 1.00 94.50 92 ASP A C 1
ATOM 712 O O . ASP A 1 92 ? -3.079 9.226 -13.773 1.00 94.50 92 ASP A O 1
ATOM 716 N N . ASP A 1 93 ? -4.013 11.143 -13.020 1.00 95.31 93 ASP A N 1
ATOM 717 C CA . ASP A 1 93 ? -3.004 12.059 -13.580 1.00 95.31 93 ASP A CA 1
ATOM 718 C C . ASP A 1 93 ? -1.576 11.648 -13.141 1.00 95.31 93 ASP A C 1
ATOM 720 O O . ASP A 1 93 ? -0.652 11.592 -13.950 1.00 95.31 93 ASP A O 1
ATOM 724 N N . LEU A 1 94 ? -1.380 11.364 -11.845 1.00 95.25 94 LEU A N 1
ATOM 725 C CA . LEU A 1 94 ? -0.077 10.969 -11.301 1.00 95.25 94 LEU A CA 1
ATOM 726 C C . LEU A 1 94 ? 0.359 9.595 -11.818 1.00 95.25 94 LEU A C 1
ATOM 728 O O . LEU A 1 94 ? 1.530 9.411 -12.125 1.00 95.25 94 LEU A O 1
ATOM 732 N N . ARG A 1 95 ? -0.563 8.636 -11.934 1.00 94.62 95 ARG A N 1
ATOM 733 C CA . ARG A 1 95 ? -0.267 7.313 -12.489 1.00 94.62 95 ARG A CA 1
ATOM 734 C C . ARG A 1 95 ? 0.252 7.429 -13.916 1.00 94.62 95 ARG A C 1
ATOM 736 O O . ARG A 1 95 ? 1.244 6.787 -14.233 1.00 94.62 95 ARG A O 1
ATOM 743 N N . GLU A 1 96 ? -0.413 8.219 -14.756 1.00 94.25 96 GLU A N 1
ATOM 744 C CA . GLU A 1 96 ? 0.020 8.429 -16.142 1.00 94.25 96 GLU A CA 1
ATOM 745 C C . GLU A 1 96 ? 1.425 9.038 -16.197 1.00 94.25 96 GLU A C 1
ATOM 747 O O . GLU A 1 96 ? 2.263 8.572 -16.963 1.00 94.25 96 GLU A O 1
ATOM 752 N N . LEU A 1 97 ? 1.722 10.002 -15.320 1.00 94.38 97 LEU A N 1
ATOM 753 C CA . LEU A 1 97 ? 3.052 10.605 -15.220 1.00 94.38 97 LEU A CA 1
ATOM 754 C C . LEU A 1 97 ? 4.135 9.572 -14.857 1.00 94.38 97 LEU A C 1
ATOM 756 O O . LEU A 1 97 ? 5.167 9.509 -15.518 1.00 94.38 97 LEU A O 1
ATOM 760 N N . GLU A 1 98 ? 3.887 8.725 -13.857 1.00 93.44 98 GLU A N 1
ATOM 761 C CA . GLU A 1 98 ? 4.812 7.652 -13.447 1.00 93.44 98 GLU A CA 1
ATOM 762 C C . GLU A 1 98 ? 4.987 6.585 -14.549 1.00 93.44 98 GLU A C 1
ATOM 764 O O . GLU A 1 98 ? 6.058 5.996 -14.720 1.00 93.44 98 GLU A O 1
ATOM 769 N N . GLU A 1 99 ? 3.931 6.311 -15.323 1.00 90.69 99 GLU A N 1
ATOM 770 C CA . GLU A 1 99 ? 4.001 5.423 -16.485 1.00 90.69 99 GLU A CA 1
ATOM 771 C C . GLU A 1 99 ? 4.848 6.023 -17.611 1.00 90.69 99 GLU A C 1
ATOM 773 O O . GLU A 1 99 ? 5.692 5.313 -18.167 1.00 90.69 99 GLU A O 1
ATOM 778 N N . ASP A 1 100 ? 4.681 7.313 -17.900 1.00 92.56 100 ASP A N 1
ATOM 779 C CA . ASP A 1 100 ? 5.462 8.038 -18.901 1.00 92.56 100 ASP A CA 1
ATOM 780 C C . ASP A 1 100 ? 6.955 8.083 -18.533 1.00 92.56 100 ASP A C 1
ATOM 782 O O . ASP A 1 100 ? 7.803 7.744 -19.366 1.00 92.56 100 ASP A O 1
ATOM 786 N N . GLU A 1 101 ? 7.296 8.423 -17.284 1.00 88.56 101 GLU A N 1
ATOM 787 C CA . GLU A 1 101 ? 8.685 8.459 -16.791 1.00 88.56 101 GLU A CA 1
ATOM 788 C C . GLU A 1 101 ? 9.364 7.083 -16.913 1.00 88.56 101 GLU A C 1
ATOM 790 O O . GLU A 1 101 ? 10.483 6.951 -17.439 1.00 88.56 101 GLU A O 1
ATOM 795 N N . ARG A 1 102 ? 8.651 6.016 -16.535 1.00 86.94 102 ARG A N 1
ATOM 796 C CA . ARG A 1 102 ? 9.125 4.637 -16.699 1.00 86.94 102 ARG A CA 1
ATOM 797 C C . ARG A 1 102 ? 9.332 4.286 -18.172 1.00 86.94 102 ARG A C 1
ATOM 799 O O . ARG A 1 102 ? 10.358 3.693 -18.529 1.00 86.94 102 ARG A O 1
ATOM 806 N N . ASP A 1 103 ? 8.374 4.609 -19.032 1.00 87.94 103 ASP A N 1
ATOM 807 C CA . ASP A 1 103 ? 8.428 4.294 -20.458 1.00 87.94 103 ASP A CA 1
ATOM 808 C C . ASP A 1 103 ? 9.570 5.046 -21.158 1.00 87.94 103 ASP A C 1
ATOM 810 O O . ASP A 1 103 ? 10.219 4.504 -22.062 1.00 87.94 103 ASP A O 1
ATOM 814 N N . GLU A 1 104 ? 9.884 6.267 -20.722 1.00 87.94 104 GLU A N 1
ATOM 815 C CA . GLU A 1 104 ? 11.070 7.006 -21.149 1.00 87.94 104 GLU A CA 1
ATOM 816 C C . GLU A 1 104 ? 12.367 6.287 -20.783 1.00 87.94 104 GLU A C 1
ATOM 818 O O . GLU A 1 104 ? 13.209 6.067 -21.661 1.00 87.94 104 GLU A O 1
ATOM 823 N N . LYS A 1 105 ? 12.516 5.827 -19.538 1.00 84.25 105 LYS A N 1
ATOM 824 C CA . LYS A 1 105 ? 13.702 5.055 -19.127 1.00 84.25 105 LYS A CA 1
ATOM 825 C C . LYS A 1 105 ? 13.832 3.750 -19.885 1.00 84.25 105 LYS A C 1
ATOM 827 O O . LYS A 1 105 ? 14.926 3.376 -20.314 1.00 84.25 105 LYS A O 1
ATOM 832 N N . GLN A 1 106 ? 12.716 3.072 -20.132 1.00 83.56 106 GLN A N 1
ATOM 833 C CA . GLN A 1 106 ? 12.714 1.849 -20.918 1.00 83.56 106 GLN A CA 1
ATOM 834 C C . GLN A 1 106 ? 13.102 2.076 -22.382 1.00 83.56 106 GLN A C 1
ATOM 836 O O . GLN A 1 106 ? 13.381 1.092 -23.065 1.00 83.56 106 GLN A O 1
ATOM 841 N N . LYS A 1 107 ? 13.165 3.308 -22.905 1.00 88.31 107 LYS A N 1
ATOM 842 C CA . LYS A 1 107 ? 13.723 3.583 -24.245 1.00 88.31 107 LYS A CA 1
ATOM 843 C C . LYS A 1 107 ? 15.259 3.512 -24.272 1.00 88.31 107 LYS A C 1
ATOM 845 O O . LYS A 1 107 ? 15.815 3.396 -25.369 1.00 88.31 107 LYS A O 1
ATOM 850 N N . ASP A 1 108 ? 15.949 3.498 -23.124 1.00 88.75 108 ASP A N 1
ATOM 851 C CA . ASP A 1 108 ? 17.406 3.301 -23.062 1.00 88.75 108 ASP A CA 1
ATOM 852 C C . ASP A 1 108 ? 17.787 1.910 -23.613 1.00 88.75 108 ASP A C 1
ATOM 854 O O . ASP A 1 108 ? 17.473 0.852 -23.054 1.00 88.75 108 ASP A O 1
ATOM 858 N N . ARG A 1 109 ? 18.503 1.908 -24.745 1.00 87.69 109 ARG A N 1
ATOM 859 C CA . ARG A 1 109 ? 18.971 0.685 -25.413 1.00 87.69 109 ARG A CA 1
ATOM 860 C C . ARG A 1 109 ? 19.947 -0.113 -24.555 1.00 87.69 109 ARG A C 1
ATOM 862 O O . ARG A 1 109 ? 19.971 -1.339 -24.675 1.00 87.69 109 ARG A O 1
ATOM 869 N N . ASP A 1 110 ? 20.754 0.549 -23.736 1.00 86.06 110 ASP A N 1
ATOM 870 C CA . ASP A 1 110 ? 21.726 -0.120 -22.880 1.00 86.06 110 ASP A CA 1
ATOM 871 C C . ASP A 1 110 ? 21.030 -0.803 -21.705 1.00 86.06 110 ASP A C 1
ATOM 873 O O . ASP A 1 110 ? 21.335 -1.962 -21.427 1.00 86.06 110 ASP A O 1
ATOM 877 N N . LEU A 1 111 ? 20.025 -0.160 -21.099 1.00 87.19 111 LEU A N 1
ATOM 878 C CA . LEU A 1 111 ? 19.170 -0.786 -20.085 1.00 87.19 111 LEU A CA 1
ATOM 879 C C . LEU A 1 111 ? 18.478 -2.041 -20.636 1.00 87.19 111 LEU A C 1
ATOM 881 O O . LEU A 1 111 ? 18.563 -3.113 -20.039 1.00 87.19 111 LEU A O 1
ATOM 885 N N . ARG A 1 112 ? 17.880 -1.956 -21.833 1.00 86.88 112 ARG A N 1
ATOM 886 C CA . ARG A 1 112 ? 17.273 -3.125 -22.499 1.00 86.88 112 ARG A CA 1
ATOM 887 C C . ARG A 1 112 ? 18.267 -4.262 -22.714 1.00 86.88 112 ARG A C 1
ATOM 889 O O . ARG A 1 112 ? 17.934 -5.423 -22.506 1.00 86.88 112 ARG A O 1
ATOM 896 N N . ARG A 1 113 ? 19.497 -3.942 -23.125 1.00 86.50 113 ARG A N 1
ATOM 897 C CA . ARG A 1 113 ? 20.559 -4.945 -23.290 1.00 86.50 113 ARG A CA 1
ATOM 898 C C . ARG A 1 113 ? 20.945 -5.583 -21.964 1.00 86.50 113 ARG A C 1
ATOM 900 O O . ARG A 1 113 ? 21.158 -6.791 -21.943 1.00 86.50 113 ARG A O 1
ATOM 907 N N . ILE A 1 114 ? 21.045 -4.796 -20.891 1.00 88.12 114 ILE A N 1
ATOM 908 C CA . ILE A 1 114 ? 21.336 -5.289 -19.540 1.00 88.12 114 ILE A CA 1
ATOM 909 C C . ILE A 1 114 ? 20.260 -6.289 -19.102 1.00 88.12 114 ILE A C 1
ATOM 911 O O . ILE A 1 114 ? 20.613 -7.386 -18.682 1.00 88.12 114 ILE A O 1
ATOM 915 N N . LEU A 1 115 ? 18.975 -5.975 -19.300 1.00 86.44 115 LEU A N 1
ATOM 916 C CA . LEU A 1 115 ? 17.852 -6.855 -18.942 1.00 86.44 115 LEU A CA 1
ATOM 917 C C . LEU A 1 115 ? 17.870 -8.216 -19.663 1.00 86.44 115 LEU A C 1
ATOM 919 O O . LEU A 1 115 ? 17.328 -9.194 -19.156 1.00 86.44 115 LEU A O 1
ATOM 923 N N . CYS A 1 116 ? 18.508 -8.312 -20.832 1.00 87.12 116 CYS A N 1
ATOM 924 C CA . CYS A 1 116 ? 18.658 -9.577 -21.559 1.00 87.12 116 CYS A CA 1
ATOM 925 C C . CYS A 1 116 ? 19.857 -10.427 -21.099 1.00 87.12 116 CYS A C 1
ATOM 927 O O . CYS A 1 116 ? 20.033 -11.550 -21.583 1.00 87.12 116 CYS A O 1
ATOM 929 N N . LYS A 1 117 ? 20.723 -9.911 -20.220 1.00 85.88 117 LYS A N 1
ATOM 930 C CA . LYS A 1 117 ? 21.904 -10.636 -19.737 1.00 85.88 117 LYS A CA 1
ATOM 931 C C . LYS A 1 117 ? 21.514 -11.610 -18.620 1.00 85.88 117 LYS A C 1
ATOM 933 O O . LYS A 1 117 ? 20.734 -11.285 -17.739 1.00 85.88 117 LYS A O 1
ATOM 938 N N . LYS A 1 118 ? 22.120 -12.801 -18.632 1.00 73.44 118 LYS A N 1
ATOM 939 C CA . LYS A 1 118 ? 22.024 -13.809 -17.553 1.00 73.44 118 LYS A CA 1
ATOM 940 C C . LYS A 1 118 ? 23.252 -13.829 -16.628 1.00 73.44 118 LYS A C 1
ATOM 942 O O . LYS A 1 118 ? 23.452 -14.797 -15.904 1.00 73.44 118 LYS A O 1
ATOM 947 N N . VAL A 1 119 ? 24.116 -12.820 -16.726 1.00 75.88 119 VAL A N 1
ATOM 948 C CA . VAL A 1 119 ? 25.404 -12.747 -16.015 1.00 75.88 119 VAL A CA 1
ATOM 949 C C . VAL A 1 119 ? 25.351 -11.717 -14.892 1.00 75.88 119 VAL A C 1
ATOM 951 O O . VAL A 1 119 ? 24.441 -10.893 -14.863 1.00 75.88 119 VAL A O 1
ATOM 954 N N . GLU A 1 120 ? 26.339 -11.758 -13.998 1.00 76.12 120 GLU A N 1
ATOM 955 C CA . GLU A 1 120 ? 26.533 -10.732 -12.973 1.00 76.12 120 GLU A CA 1
ATOM 956 C C . GLU A 1 120 ? 26.657 -9.336 -13.600 1.00 76.12 120 GLU A C 1
ATOM 958 O O . GLU A 1 120 ? 27.243 -9.155 -14.673 1.00 76.12 120 GLU A O 1
ATOM 963 N N . PHE A 1 121 ? 26.063 -8.356 -12.927 1.00 82.75 121 PHE A N 1
ATOM 964 C CA . PHE A 1 121 ? 26.066 -6.964 -13.350 1.00 82.75 121 PHE A CA 1
ATOM 965 C C . PHE A 1 121 ? 27.331 -6.270 -12.843 1.00 82.75 121 PHE A C 1
ATOM 967 O O . PHE A 1 121 ? 27.714 -6.440 -11.687 1.00 82.75 121 PHE A O 1
ATOM 974 N N . ASP A 1 122 ? 27.968 -5.476 -13.705 1.00 88.69 122 ASP A N 1
ATOM 975 C CA . ASP A 1 122 ? 28.925 -4.476 -13.235 1.00 88.69 122 ASP A CA 1
ATOM 976 C C . ASP A 1 122 ? 28.192 -3.360 -12.470 1.00 88.69 122 ASP A C 1
ATOM 978 O O . ASP A 1 122 ? 26.964 -3.259 -12.516 1.00 88.69 122 ASP A O 1
ATOM 982 N N . GLU A 1 123 ? 28.944 -2.523 -11.755 1.00 90.12 123 GLU A N 1
ATOM 983 C CA . GLU A 1 123 ? 28.398 -1.438 -10.926 1.00 90.12 123 GLU A CA 1
ATOM 984 C C . GLU A 1 123 ? 27.468 -0.511 -11.725 1.00 90.12 123 GLU A C 1
ATOM 9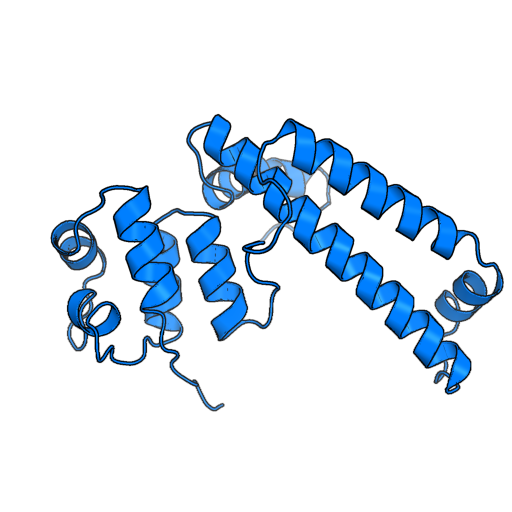86 O O . GLU A 1 123 ? 26.347 -0.236 -11.308 1.00 90.12 123 GLU A O 1
ATOM 991 N N . SER A 1 124 ? 27.865 -0.132 -12.944 1.00 89.94 124 SER A N 1
ATOM 992 C CA . SER A 1 124 ? 27.038 0.717 -13.810 1.00 89.94 124 SER A CA 1
ATOM 993 C C . SER A 1 124 ? 25.723 0.046 -14.218 1.00 89.94 124 SER A C 1
ATOM 995 O O . SER A 1 124 ? 24.676 0.695 -14.248 1.00 89.94 124 SER A O 1
ATOM 997 N N . SER A 1 125 ? 25.755 -1.248 -14.538 1.00 89.19 125 SER A N 1
ATOM 998 C CA . SER A 1 125 ? 24.554 -2.011 -14.873 1.00 89.19 125 SER A CA 1
ATOM 999 C C . SER A 1 125 ? 23.653 -2.190 -13.652 1.00 89.19 125 SER A C 1
ATOM 1001 O O . SER A 1 125 ? 22.434 -2.119 -13.791 1.00 89.19 125 SER A O 1
ATOM 1003 N N . TYR A 1 126 ? 24.239 -2.393 -12.470 1.00 91.12 126 TYR A N 1
ATOM 1004 C CA . TYR A 1 126 ? 23.510 -2.482 -11.209 1.00 91.12 126 TYR A CA 1
ATOM 1005 C C . TYR A 1 126 ? 22.771 -1.178 -10.901 1.00 91.12 126 TYR A C 1
ATOM 1007 O O . TYR A 1 126 ? 21.570 -1.220 -10.655 1.00 91.12 126 TYR A O 1
ATOM 1015 N N . ASP A 1 127 ? 23.440 -0.028 -10.997 1.00 91.88 127 ASP A N 1
ATOM 1016 C CA . ASP A 1 127 ? 22.824 1.275 -10.726 1.00 91.88 127 ASP A CA 1
ATOM 1017 C C . ASP A 1 127 ? 21.650 1.562 -11.668 1.00 91.88 127 ASP A C 1
ATOM 1019 O O . ASP A 1 127 ? 20.590 2.008 -11.230 1.00 91.88 127 ASP A O 1
ATOM 1023 N N . LYS A 1 128 ? 21.793 1.231 -12.958 1.00 91.06 128 LYS A N 1
ATOM 1024 C CA . LYS A 1 128 ? 20.700 1.357 -13.935 1.00 91.06 128 LYS A CA 1
ATOM 1025 C C . LYS A 1 128 ? 19.505 0.460 -13.602 1.00 91.06 128 LYS A C 1
ATOM 1027 O O . LYS A 1 128 ? 18.360 0.866 -13.786 1.00 91.06 128 LYS A O 1
ATOM 1032 N N . LEU A 1 129 ? 19.754 -0.762 -13.130 1.00 90.50 129 LEU A N 1
ATOM 1033 C CA . LEU A 1 129 ? 18.689 -1.674 -12.708 1.00 90.50 129 LEU A CA 1
ATOM 1034 C C . LEU A 1 129 ? 18.036 -1.231 -11.402 1.00 90.50 129 LEU A C 1
ATOM 1036 O O . LEU A 1 129 ? 16.824 -1.366 -11.262 1.00 90.50 129 LEU A O 1
ATOM 1040 N N . LEU A 1 130 ? 18.817 -0.696 -10.465 1.00 91.88 130 LEU A N 1
ATOM 1041 C CA . LEU A 1 130 ? 18.310 -0.154 -9.213 1.00 91.88 130 LEU A CA 1
ATOM 1042 C C . LEU A 1 130 ? 17.406 1.057 -9.466 1.00 91.88 130 LEU A C 1
ATOM 1044 O O . LEU A 1 130 ? 16.331 1.146 -8.880 1.00 91.88 130 LEU A O 1
ATOM 1048 N N . ASP A 1 131 ? 17.810 1.952 -10.367 1.00 92.19 131 ASP A N 1
ATOM 1049 C CA . ASP A 1 131 ? 17.007 3.104 -10.774 1.00 92.19 131 ASP A CA 1
ATOM 1050 C C . ASP A 1 131 ? 15.711 2.668 -11.479 1.00 92.19 131 ASP A C 1
ATOM 1052 O O . ASP A 1 131 ? 14.642 3.161 -11.135 1.00 92.19 131 ASP A O 1
ATOM 1056 N N . LEU A 1 132 ? 15.762 1.669 -12.372 1.00 91.56 132 LEU A N 1
ATOM 1057 C CA . LEU A 1 132 ? 14.551 1.080 -12.960 1.00 91.56 132 LEU A CA 1
ATOM 1058 C C . LEU A 1 132 ? 13.641 0.438 -11.896 1.00 91.56 132 LEU A C 1
ATOM 1060 O O . LEU A 1 132 ? 12.421 0.560 -11.970 1.00 91.56 132 LEU A O 1
ATOM 1064 N N . ALA A 1 133 ? 14.217 -0.254 -10.910 1.00 91.44 133 ALA A N 1
ATOM 1065 C CA . ALA A 1 133 ? 13.457 -0.878 -9.833 1.00 91.44 133 ALA A CA 1
ATOM 1066 C C . ALA A 1 133 ? 12.783 0.158 -8.920 1.00 91.44 133 ALA A C 1
ATOM 1068 O O . ALA A 1 133 ? 11.666 -0.092 -8.466 1.00 91.44 133 ALA A O 1
ATOM 1069 N N . ARG A 1 134 ? 13.425 1.312 -8.675 1.00 93.81 134 ARG A N 1
ATOM 1070 C CA . ARG A 1 134 ? 12.815 2.440 -7.952 1.00 93.81 134 ARG A CA 1
ATOM 1071 C C . ARG A 1 134 ? 11.554 2.919 -8.669 1.00 93.81 134 ARG A C 1
ATOM 1073 O O . ARG A 1 134 ? 10.494 2.928 -8.059 1.00 93.81 134 ARG A O 1
ATOM 1080 N N . GLU A 1 135 ? 11.660 3.195 -9.961 1.00 92.38 135 GLU A N 1
ATOM 1081 C CA . GLU A 1 135 ? 10.558 3.727 -10.781 1.00 92.38 135 GLU A CA 1
ATOM 1082 C C . GLU A 1 135 ? 9.410 2.728 -10.889 1.00 92.38 135 GLU A C 1
ATOM 1084 O O . GLU A 1 135 ? 8.235 3.065 -10.782 1.00 92.38 135 GLU A O 1
ATOM 1089 N N . GLN A 1 136 ? 9.743 1.441 -11.023 1.00 91.44 136 GLN A N 1
ATOM 1090 C CA . GLN A 1 136 ? 8.734 0.393 -10.993 1.00 91.44 136 GLN A CA 1
ATOM 1091 C C . GLN A 1 136 ? 8.020 0.329 -9.636 1.00 91.44 136 GLN A C 1
ATOM 1093 O O . GLN A 1 136 ? 6.821 0.051 -9.590 1.00 91.44 136 GLN A O 1
ATOM 1098 N N . ALA A 1 137 ? 8.733 0.566 -8.532 1.00 91.75 137 ALA A N 1
ATOM 1099 C CA . ALA A 1 137 ? 8.129 0.623 -7.208 1.00 91.75 137 ALA A CA 1
ATOM 1100 C C . ALA A 1 137 ? 7.232 1.861 -7.043 1.00 91.75 137 ALA A C 1
ATOM 1102 O O . ALA A 1 137 ? 6.139 1.720 -6.499 1.00 91.75 137 ALA A O 1
ATOM 1103 N N . GLU A 1 138 ? 7.651 3.027 -7.539 1.00 92.69 138 GLU A N 1
ATOM 1104 C CA . GLU A 1 138 ? 6.877 4.280 -7.540 1.00 92.69 138 GLU A CA 1
ATOM 1105 C C . GLU A 1 138 ? 5.561 4.105 -8.319 1.00 92.69 138 GLU A C 1
ATOM 1107 O O . GLU A 1 138 ? 4.478 4.264 -7.744 1.00 92.69 138 GLU A O 1
ATOM 1112 N N . ALA A 1 139 ? 5.627 3.570 -9.542 1.00 91.88 139 ALA A N 1
ATOM 1113 C CA . ALA A 1 139 ? 4.443 3.226 -10.328 1.00 91.88 139 ALA A CA 1
ATOM 1114 C C . ALA A 1 139 ? 3.522 2.220 -9.609 1.00 91.88 139 ALA A C 1
ATOM 1116 O O . ALA A 1 139 ? 2.300 2.367 -9.622 1.00 91.88 139 ALA A O 1
ATOM 1117 N N . CYS A 1 140 ? 4.071 1.194 -8.949 1.00 91.25 140 CYS A N 1
ATOM 1118 C CA . CYS A 1 140 ? 3.275 0.245 -8.160 1.00 91.25 140 CYS A CA 1
ATOM 1119 C C . CYS A 1 140 ? 2.585 0.908 -6.956 1.00 91.25 140 CYS A C 1
ATOM 1121 O O . CYS A 1 140 ? 1.460 0.538 -6.616 1.00 91.25 140 CYS A O 1
ATOM 1123 N N . ILE A 1 141 ? 3.238 1.867 -6.292 1.00 93.69 141 ILE A N 1
ATOM 1124 C CA . ILE A 1 141 ? 2.660 2.610 -5.164 1.00 93.69 141 ILE A CA 1
ATOM 1125 C C . ILE A 1 141 ? 1.449 3.412 -5.636 1.00 93.69 141 ILE A C 1
ATOM 1127 O O . ILE A 1 141 ? 0.370 3.273 -5.054 1.00 93.69 141 ILE A O 1
ATOM 1131 N N . VAL A 1 142 ? 1.608 4.194 -6.706 1.00 95.06 142 VAL A N 1
ATOM 1132 C CA . VAL A 1 142 ? 0.534 5.041 -7.240 1.00 95.06 142 VAL A CA 1
ATOM 1133 C C . VAL A 1 142 ? -0.606 4.192 -7.801 1.00 95.06 142 VAL A C 1
ATOM 1135 O O . VAL A 1 142 ? -1.766 4.452 -7.486 1.00 95.06 142 VAL A O 1
ATOM 1138 N N . ASN A 1 143 ? -0.299 3.110 -8.526 1.00 94.31 143 ASN A N 1
ATOM 1139 C CA . ASN A 1 143 ? -1.303 2.177 -9.045 1.00 94.31 143 ASN A CA 1
ATOM 1140 C C . ASN A 1 143 ? -2.153 1.536 -7.944 1.00 94.31 143 ASN A C 1
ATOM 1142 O O . ASN A 1 143 ? -3.378 1.484 -8.062 1.00 94.31 143 ASN A O 1
ATOM 1146 N N . ASN A 1 144 ? -1.525 1.077 -6.857 1.00 93.88 144 ASN A N 1
ATOM 1147 C CA . ASN A 1 144 ? -2.262 0.533 -5.717 1.00 93.88 144 ASN A CA 1
ATOM 1148 C C . ASN A 1 144 ? -3.160 1.595 -5.084 1.00 93.88 144 ASN A C 1
ATOM 1150 O O . ASN A 1 144 ? -4.311 1.314 -4.757 1.00 93.88 144 ASN A O 1
ATOM 1154 N N . GLN A 1 145 ? -2.660 2.822 -4.941 1.00 94.94 145 GLN A N 1
ATOM 1155 C CA . GLN A 1 145 ? -3.428 3.882 -4.307 1.00 94.94 145 GLN A CA 1
ATOM 1156 C C . GLN A 1 145 ? -4.617 4.332 -5.159 1.00 94.94 145 GLN A C 1
ATOM 1158 O O . GLN A 1 145 ? -5.708 4.540 -4.629 1.00 94.94 145 GLN A O 1
ATOM 1163 N N . TYR A 1 146 ? -4.437 4.397 -6.477 1.00 95.88 146 TYR A N 1
ATOM 1164 C CA . TYR A 1 146 ? -5.519 4.621 -7.429 1.00 95.88 146 TYR A CA 1
ATOM 1165 C C . TYR A 1 146 ? -6.569 3.504 -7.367 1.00 95.88 146 TYR A C 1
ATOM 1167 O O . TYR A 1 146 ? -7.761 3.784 -7.233 1.00 95.88 146 TYR A O 1
ATOM 1175 N N . LEU A 1 147 ? -6.138 2.235 -7.371 1.00 95.50 147 LEU A N 1
ATOM 1176 C CA . LEU A 1 147 ? -7.032 1.085 -7.228 1.00 95.50 147 LEU A CA 1
ATOM 1177 C C . LEU A 1 147 ? -7.844 1.1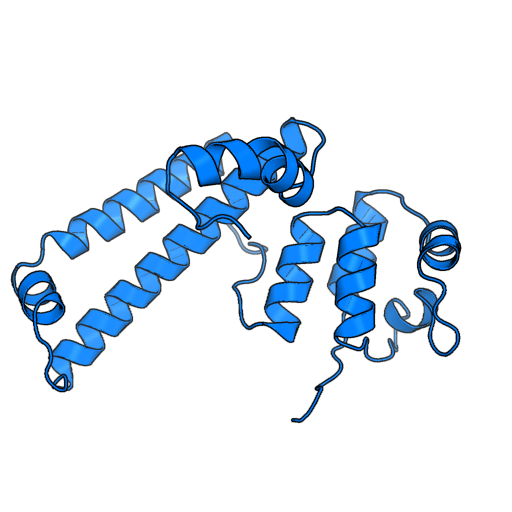55 -5.930 1.00 95.50 147 LEU A C 1
ATOM 1179 O O . LEU A 1 147 ? -9.047 0.895 -5.938 1.00 95.50 147 LEU A O 1
ATOM 1183 N N . PHE A 1 148 ? -7.212 1.530 -4.818 1.00 94.56 148 PHE A N 1
ATOM 1184 C CA . PHE A 1 148 ? -7.898 1.663 -3.536 1.00 94.56 148 PHE A CA 1
ATOM 1185 C C . PHE A 1 148 ? -8.931 2.785 -3.564 1.00 94.56 148 PHE A C 1
ATOM 1187 O O . PHE A 1 148 ? -10.049 2.561 -3.114 1.00 94.56 148 PHE A O 1
ATOM 1194 N N . ALA A 1 149 ? -8.609 3.938 -4.153 1.00 94.06 149 ALA A N 1
ATOM 1195 C CA . ALA A 1 149 ? -9.556 5.041 -4.300 1.00 94.06 149 ALA A CA 1
ATOM 1196 C C . ALA A 1 149 ? -10.770 4.654 -5.172 1.00 94.06 149 ALA A C 1
ATOM 1198 O O . ALA A 1 149 ? -11.905 5.030 -4.869 1.00 94.06 149 ALA A O 1
ATOM 1199 N N . LEU A 1 150 ? -10.563 3.849 -6.223 1.00 95.81 150 LEU A N 1
ATOM 1200 C CA . LEU A 1 150 ? -11.657 3.272 -7.012 1.00 95.81 150 LEU A CA 1
ATOM 1201 C C . LEU A 1 150 ? -12.517 2.310 -6.182 1.00 95.81 150 LEU A C 1
ATOM 1203 O O . LEU A 1 150 ? -13.743 2.407 -6.223 1.00 95.81 150 LEU A O 1
ATOM 1207 N N . CYS A 1 151 ? -11.899 1.409 -5.413 1.00 95.38 151 CYS A N 1
ATOM 1208 C CA . CYS A 1 151 ? -12.620 0.476 -4.543 1.00 95.38 151 CYS A CA 1
ATOM 1209 C C . CYS A 1 151 ? -13.434 1.222 -3.472 1.00 95.38 151 CYS A C 1
ATOM 1211 O O . CYS A 1 151 ? -14.613 0.932 -3.289 1.00 95.38 151 CYS A O 1
ATOM 1213 N N . GLU A 1 152 ? -12.857 2.250 -2.841 1.00 92.25 152 GLU A N 1
ATOM 1214 C CA . GLU A 1 152 ? -13.559 3.103 -1.876 1.00 92.25 152 GLU A CA 1
ATOM 1215 C C . GLU A 1 152 ? -14.774 3.791 -2.508 1.00 92.25 152 GLU A C 1
ATOM 1217 O O . GLU A 1 152 ? -15.852 3.826 -1.915 1.00 92.25 152 GLU A O 1
ATOM 1222 N N . ARG A 1 153 ? -14.645 4.288 -3.746 1.00 93.88 153 ARG A N 1
ATOM 1223 C CA . ARG A 1 153 ? -15.762 4.900 -4.484 1.00 93.88 153 ARG A CA 1
ATOM 1224 C C . ARG A 1 153 ? -16.895 3.919 -4.788 1.00 93.88 153 ARG A C 1
ATOM 1226 O O . ARG A 1 153 ? -18.036 4.364 -4.957 1.00 93.88 153 ARG A O 1
ATOM 1233 N N . LEU A 1 154 ? -16.557 2.637 -4.894 1.00 95.62 154 LEU A N 1
ATOM 1234 C CA . LEU A 1 154 ? -17.461 1.507 -5.096 1.00 95.62 154 LEU A CA 1
ATOM 1235 C C . LEU A 1 154 ? -17.943 0.885 -3.776 1.00 95.62 154 LEU A C 1
ATOM 1237 O O . LEU A 1 154 ? -18.672 -0.101 -3.819 1.00 95.62 154 LEU A O 1
ATOM 1241 N N . GLU A 1 155 ? -17.557 1.458 -2.631 1.00 94.25 155 GLU A N 1
ATOM 1242 C CA . GLU A 1 155 ? -17.908 0.979 -1.290 1.00 94.25 155 GLU A CA 1
ATOM 1243 C C . GLU A 1 155 ? -17.466 -0.476 -1.034 1.00 94.25 155 GLU A C 1
ATOM 1245 O O . GLU A 1 155 ? -18.167 -1.247 -0.381 1.00 94.25 155 GLU A O 1
ATOM 1250 N N . MET A 1 156 ? -16.287 -0.851 -1.541 1.00 95.94 156 MET A N 1
ATOM 1251 C CA . MET A 1 156 ? -15.692 -2.179 -1.358 1.00 95.94 156 MET A CA 1
ATOM 1252 C C . MET A 1 156 ? -14.192 -2.105 -1.079 1.00 95.94 156 MET A C 1
ATOM 1254 O O . MET A 1 156 ? -13.546 -1.076 -1.290 1.00 95.94 156 MET A O 1
ATOM 1258 N N . SER A 1 157 ? -13.618 -3.213 -0.623 1.00 95.44 157 SER A N 1
ATOM 1259 C CA . SER A 1 157 ? -12.175 -3.343 -0.448 1.00 95.44 157 SER A CA 1
ATOM 1260 C C . SER A 1 157 ? -11.504 -3.935 -1.693 1.00 95.44 157 SER A C 1
ATOM 1262 O O . SER A 1 157 ? -12.139 -4.533 -2.562 1.00 95.44 157 SER A O 1
ATOM 1264 N N . VAL A 1 158 ? -10.176 -3.825 -1.767 1.00 95.31 158 VAL A N 1
ATOM 1265 C CA . VAL A 1 158 ? -9.390 -4.535 -2.786 1.00 95.31 158 VAL A CA 1
ATOM 1266 C C . VAL A 1 158 ? -9.478 -6.053 -2.613 1.00 95.31 158 VAL A C 1
ATOM 1268 O O . VAL A 1 158 ? -9.320 -6.788 -3.585 1.00 95.31 158 VAL A O 1
ATOM 1271 N N . MET A 1 159 ? -9.740 -6.538 -1.396 1.00 95.06 159 MET A N 1
ATOM 1272 C CA . MET A 1 159 ? -9.911 -7.967 -1.132 1.00 95.06 159 MET A CA 1
ATOM 1273 C C . MET A 1 159 ? -11.236 -8.454 -1.717 1.00 95.06 159 MET A C 1
ATOM 1275 O O . MET A 1 159 ? -11.223 -9.467 -2.409 1.00 95.06 159 MET A O 1
ATOM 1279 N N . ASP A 1 160 ? -12.319 -7.682 -1.567 1.00 97.25 160 ASP A N 1
ATOM 1280 C CA . ASP A 1 160 ? -13.605 -7.972 -2.218 1.00 97.25 160 ASP A CA 1
ATOM 1281 C C . ASP A 1 160 ? -13.450 -7.996 -3.742 1.00 97.25 160 ASP A C 1
ATOM 1283 O O . ASP A 1 160 ? -13.864 -8.945 -4.406 1.00 97.25 160 ASP A O 1
ATOM 1287 N N . LEU A 1 161 ? -12.802 -6.971 -4.311 1.00 97.06 161 LEU A N 1
ATOM 1288 C CA . LEU A 1 161 ? -12.529 -6.906 -5.747 1.00 97.06 161 LEU A CA 1
ATOM 1289 C C . LEU A 1 161 ? -11.746 -8.133 -6.225 1.00 97.06 161 LEU A C 1
ATOM 1291 O O . LEU A 1 161 ? -12.089 -8.740 -7.240 1.00 97.06 161 LEU A O 1
ATOM 1295 N N . THR A 1 162 ? -10.699 -8.495 -5.486 1.00 94.75 162 THR A N 1
ATOM 1296 C CA . THR A 1 162 ? -9.858 -9.648 -5.803 1.00 94.75 162 THR A CA 1
ATOM 1297 C C . THR A 1 162 ? -10.676 -10.933 -5.760 1.00 94.75 162 THR A C 1
ATOM 1299 O O . THR A 1 162 ? -10.611 -11.707 -6.707 1.00 94.75 162 THR A O 1
ATOM 1302 N N . GLU A 1 163 ? -11.492 -11.149 -4.729 1.00 95.12 163 GLU A N 1
ATOM 1303 C CA . GLU A 1 163 ? -12.343 -12.337 -4.608 1.00 95.12 163 GLU A CA 1
ATOM 1304 C C . GLU A 1 163 ? -13.357 -12.441 -5.757 1.00 95.12 163 GLU A C 1
ATOM 1306 O O . GLU A 1 163 ? -13.514 -13.509 -6.350 1.00 95.12 163 GLU A O 1
ATOM 1311 N N . MET A 1 164 ? -13.986 -11.325 -6.141 1.00 96.75 164 MET A N 1
ATOM 1312 C CA . MET A 1 164 ? -14.952 -11.289 -7.243 1.00 96.75 164 MET A CA 1
ATOM 1313 C C . MET A 1 164 ? -14.340 -11.666 -8.599 1.00 96.75 164 MET A C 1
ATOM 1315 O O . MET A 1 164 ? -15.007 -12.308 -9.414 1.00 96.75 164 MET A O 1
ATOM 1319 N N . PHE A 1 165 ? -13.101 -11.243 -8.872 1.00 96.38 165 PHE A N 1
ATOM 1320 C CA . PHE A 1 165 ? -12.479 -11.387 -10.193 1.00 96.38 165 PHE A CA 1
ATOM 1321 C C . PHE A 1 165 ? -11.400 -12.469 -10.279 1.00 96.38 165 PHE A C 1
ATOM 1323 O O . PHE A 1 165 ? -11.026 -12.835 -11.394 1.00 96.38 165 PHE A O 1
ATOM 1330 N N . MET A 1 166 ? -10.957 -13.049 -9.159 1.00 95.44 166 MET A N 1
ATOM 1331 C CA . MET A 1 166 ? -9.959 -14.123 -9.151 1.00 95.44 166 MET A CA 1
ATOM 1332 C C . MET A 1 166 ? -10.319 -15.290 -10.085 1.00 95.44 166 MET A C 1
ATOM 1334 O O . MET A 1 166 ? -9.454 -15.676 -10.872 1.00 95.44 166 MET A O 1
ATOM 1338 N N . PRO A 1 167 ? -11.567 -15.818 -10.107 1.00 95.12 167 PRO A N 1
ATOM 1339 C CA . PRO A 1 167 ? -11.917 -16.906 -11.024 1.00 95.12 167 PRO A CA 1
ATOM 1340 C C . PRO A 1 167 ? -11.680 -16.531 -12.490 1.00 95.12 167 PRO A C 1
ATOM 1342 O O . PRO A 1 167 ? -11.101 -17.301 -13.251 1.00 95.12 167 PRO A O 1
ATOM 1345 N N . ARG A 1 168 ? -12.051 -15.305 -12.868 1.00 96.12 168 ARG A N 1
ATOM 1346 C CA . ARG A 1 168 ? -11.849 -14.791 -14.221 1.00 96.12 168 ARG A CA 1
ATOM 1347 C C . ARG A 1 168 ? -10.366 -14.616 -14.547 1.00 96.12 168 ARG A C 1
ATOM 1349 O O . ARG A 1 168 ? -9.942 -14.970 -15.639 1.00 96.12 168 ARG A O 1
ATOM 1356 N N . TRP A 1 169 ? -9.567 -14.086 -13.625 1.00 96.00 169 TRP A N 1
ATOM 1357 C CA . TRP A 1 169 ? -8.129 -13.913 -13.851 1.00 96.00 169 TRP A CA 1
ATOM 1358 C C . TRP A 1 169 ? -7.378 -15.246 -13.941 1.00 96.00 169 TRP A C 1
ATOM 1360 O O . TRP A 1 169 ? -6.396 -15.340 -14.678 1.00 96.00 169 TRP A O 1
ATOM 1370 N N . ILE A 1 170 ? -7.857 -16.285 -13.250 1.00 95.75 170 ILE A N 1
ATOM 1371 C CA . ILE A 1 170 ? -7.388 -17.665 -13.436 1.00 95.75 170 ILE A CA 1
ATOM 1372 C C . ILE A 1 170 ? -7.744 -18.161 -14.847 1.00 95.75 170 ILE A C 1
ATOM 1374 O O . ILE A 1 170 ? -6.873 -18.670 -15.548 1.00 95.75 170 ILE A O 1
ATOM 1378 N N . GLU A 1 171 ? -8.988 -17.973 -15.304 1.00 95.62 171 GLU A N 1
ATOM 1379 C CA . GLU A 1 171 ? -9.416 -18.357 -16.663 1.00 95.62 171 GLU A CA 1
ATOM 1380 C C . GLU A 1 171 ? -8.626 -17.633 -17.767 1.00 95.62 171 GLU A C 1
ATOM 1382 O O . GLU A 1 171 ? -8.291 -18.228 -18.791 1.00 95.62 171 GLU A O 1
ATOM 1387 N N . GLU A 1 172 ? -8.294 -16.359 -17.551 1.00 95.94 172 GLU A N 1
ATOM 1388 C CA . GLU A 1 172 ? -7.491 -15.536 -18.463 1.00 95.94 172 GLU A CA 1
ATOM 1389 C C . GLU A 1 172 ? -5.981 -15.859 -18.401 1.00 95.94 172 GLU A C 1
ATOM 1391 O O . GLU A 1 172 ? -5.211 -15.369 -19.228 1.00 95.94 172 GLU A O 1
ATOM 1396 N N . GLY A 1 173 ? -5.544 -16.711 -17.464 1.00 94.75 173 GLY A N 1
ATOM 1397 C CA . GLY A 1 173 ? -4.159 -17.175 -17.346 1.00 94.75 173 GLY A CA 1
ATOM 1398 C C . GLY A 1 173 ? -3.207 -16.207 -16.638 1.00 94.75 173 GLY A C 1
ATOM 1399 O O . GLY A 1 173 ? -1.991 -16.393 -16.716 1.00 94.75 173 GLY A O 1
ATOM 1400 N N . TYR A 1 174 ? -3.727 -15.193 -15.937 1.00 89.94 174 TYR A N 1
ATOM 1401 C CA . TYR A 1 174 ? -2.914 -14.331 -15.069 1.00 89.94 174 TYR A CA 1
ATOM 1402 C C . TYR A 1 174 ? -2.402 -15.085 -13.834 1.00 89.94 174 TYR A C 1
ATOM 1404 O O . TYR A 1 174 ? -1.297 -14.813 -13.363 1.00 89.94 174 TYR A O 1
ATOM 1412 N N . PHE A 1 175 ? -3.180 -16.052 -13.337 1.00 91.00 175 PHE A N 1
ATOM 1413 C CA . PHE A 1 175 ? -2.836 -16.898 -12.194 1.00 91.00 175 PHE A CA 1
ATOM 1414 C C . PHE A 1 175 ? -3.018 -18.382 -12.531 1.00 91.00 175 PHE A C 1
ATOM 1416 O O . PHE A 1 175 ? -3.819 -18.745 -13.391 1.00 91.00 175 PHE A O 1
ATOM 1423 N N . GLY A 1 176 ? -2.268 -19.251 -11.846 1.00 84.44 176 GLY A N 1
ATOM 1424 C CA . GLY A 1 176 ? -2.566 -20.683 -11.835 1.00 84.44 176 GLY A CA 1
ATOM 1425 C C . GLY A 1 176 ? -3.802 -20.954 -10.975 1.00 84.44 176 GLY A C 1
ATOM 1426 O O . GLY A 1 176 ? -4.014 -20.254 -9.990 1.00 84.44 176 GLY A O 1
ATOM 1427 N N . GLY A 1 177 ? -4.616 -21.942 -11.352 1.00 77.69 177 GLY A N 1
ATOM 1428 C CA . GLY A 1 177 ? -5.640 -22.469 -10.447 1.00 77.69 177 GLY A CA 1
ATOM 1429 C C . GLY A 1 177 ? -4.994 -23.199 -9.266 1.00 77.69 177 GLY A C 1
ATOM 1430 O O . GLY A 1 177 ? -3.892 -23.735 -9.418 1.00 77.69 177 GLY A O 1
ATOM 1431 N N . ASP A 1 178 ? -5.676 -23.197 -8.120 1.00 61.22 178 ASP A N 1
ATOM 1432 C CA . ASP A 1 178 ? -5.281 -23.962 -6.928 1.00 61.22 178 ASP A CA 1
ATOM 1433 C C . ASP A 1 178 ? -5.392 -25.484 -7.138 1.00 61.22 178 ASP A C 1
ATOM 1435 O O . ASP A 1 178 ? -6.373 -25.941 -7.778 1.00 61.22 178 ASP A O 1
#

InterPro domains:
  IPR001387 Cro/C1-type, helix-turn-helix domain [cd00093] (12-59)
  IPR010982 Lambda repressor-like, DNA-binding domain superfamily [G3DSA:1.10.260.40] (5-71)
  IPR010982 Lambda repressor-like, DNA-binding domain superfamily [SSF47413] (12-61)

Sequence (178 aa):
MKTTSRKLDKPLNEWLGRTGITKRQVAKEIHVTAQSITDWTKEKAGPVTPDNAVLLSQIANDSTLAQSISYYYLGLPKSMDGAYSLDISKLDDLRELEEDERDEKQKDRDLRRILCKKVEFDESSYDKLLDLAREQAEACIVNNQYLFALCERLEMSVMDLTEMFMPRWIEEGYFGGD